Protein 1O6A (pdb70)

Sequence (164 aa):
SDKLELLLDIPLKVTTVELLGRTRTLKRVLEIHGSIIELDKLTGEPVDILVNGKLIARGEVVVIDENFGVVRIITEIVSPKERLELLNELLDIPLKKVTTVELLGRTRTLKRVLEIHGSIIELDKLTGEPVDILVNGKLIARGEEVVVIDDENFGVRIITEIVSPKERLELLNE

CATH classification: 2.30.330.10

Radius of gyration: 17.07 Å; Cα contacts (8 Å, |Δi|>4): 384; chains: 2; bounding box: 48×39×27 Å

Structure (mmCIF, N/CA/C/O backbone):
data_1O6A
#
_entry.id   1O6A
#
_cell.length_a   61.481
_cell.length_b   61.481
_cell.length_c   113.148
_cell.angle_alpha   90.00
_cell.angle_beta   90.00
_cell.angle_gamma   90.00
#
_symmetry.space_group_name_H-M   'P 41 21 2'
#
loop_
_entity.id
_entity.type
_entity.pdbx_description
1 polymer 'putative flagellar motor switch protein FliN'
2 water water
#
loop_
_atom_site.group_PDB
_atom_site.id
_atom_site.type_symbol
_atom_site.label_atom_id
_atom_site.label_alt_id
_atom_site.label_comp_id
_atom_site.label_asym_id
_atom_site.label_entity_id
_atom_site.label_seq_id
_atom_site.pdbx_PDB_ins_code
_atom_site.Cartn_x
_atom_site.Cartn_y
_atom_site.Cartn_z
_atom_site.occupancy
_atom_site.B_iso_or_equiv
_atom_site.auth_seq_id
_atom_site.auth_comp_id
_atom_site.auth_asym_id
_atom_site.auth_atom_id
_atom_site.pdbx_PDB_model_num
ATOM 1 N N . SER A 1 10 ? 24.296 47.260 47.312 1.00 44.82 68 SER A N 1
ATOM 2 C CA . SER A 1 10 ? 25.377 46.425 47.932 1.00 45.97 68 SER A CA 1
ATOM 3 C C . SER A 1 10 ? 25.590 46.795 49.413 1.00 45.91 68 SER A C 1
ATOM 4 O O . SER A 1 10 ? 25.489 45.931 50.291 1.00 45.24 68 SER A O 1
ATOM 7 N N . ASP A 1 11 ? 25.886 48.072 49.687 1.00 44.80 69 ASP A N 1
ATOM 8 C CA . ASP A 1 11 ? 25.726 48.605 51.042 1.00 43.94 69 ASP A CA 1
ATOM 9 C C . ASP A 1 11 ? 24.237 48.584 51.323 1.00 41.10 69 ASP A C 1
ATOM 10 O O . ASP A 1 11 ? 23.810 48.262 52.434 1.00 42.77 69 ASP A O 1
ATOM 15 N N . LYS A 1 12 ? 23.453 48.914 50.295 1.00 36.33 70 LYS A N 1
ATOM 16 C CA . LYS A 1 12 ? 22.006 48.763 50.346 1.00 32.74 70 LYS A CA 1
ATOM 17 C C . LYS A 1 12 ? 21.633 47.307 50.681 1.00 26.83 70 LYS A C 1
ATOM 18 O O . LYS A 1 12 ? 20.828 47.066 51.565 1.00 21.78 70 LYS A O 1
ATOM 24 N N . LEU A 1 13 ? 22.233 46.345 49.986 1.00 22.11 71 LEU A N 1
ATOM 25 C CA . LEU A 1 13 ? 21.925 44.935 50.233 1.00 21.25 71 LEU A CA 1
ATOM 26 C C . LEU A 1 13 ? 22.146 44.545 51.711 1.00 19.19 71 LEU A C 1
ATOM 27 O O . LEU A 1 13 ? 21.367 43.788 52.272 1.00 18.37 71 LEU A O 1
ATOM 32 N N . GLU A 1 14 ? 23.217 45.047 52.320 1.00 18.04 72 GLU A N 1
ATOM 33 C CA . GLU A 1 14 ? 23.580 44.693 53.697 1.00 19.36 72 GLU A CA 1
ATOM 34 C C . GLU A 1 14 ? 22.422 44.938 54.696 1.00 18.80 72 GLU A C 1
ATOM 35 O O . GLU A 1 14 ? 22.193 44.152 55.645 1.00 16.49 72 GLU A O 1
ATOM 41 N N . LEU A 1 15 ? 21.680 46.015 54.455 1.00 16.03 73 LEU A N 1
ATOM 42 C CA . LEU A 1 15 ? 20.519 46.374 55.261 1.00 15.32 73 LEU A CA 1
ATOM 43 C C . LEU A 1 15 ? 19.317 45.463 55.069 1.00 16.50 73 LEU A C 1
ATOM 44 O O . LEU A 1 15 ? 18.414 45.465 55.885 1.00 14.13 73 LEU A O 1
ATOM 49 N N . LEU A 1 16 ? 19.300 44.693 53.986 1.00 16.72 74 LEU A N 1
ATOM 50 C CA . LEU A 1 16 ? 18.148 43.870 53.632 1.00 18.35 74 LEU A CA 1
ATOM 51 C C . LEU A 1 16 ? 18.295 42.399 54.013 1.00 14.96 74 LEU A C 1
ATOM 52 O O . LEU A 1 16 ? 17.354 41.625 53.870 1.00 16.66 74 LEU A O 1
ATOM 57 N N . LEU A 1 17 ? 19.464 42.009 54.484 1.00 13.81 75 LEU A N 1
ATOM 58 C CA . LEU A 1 17 ? 19.771 40.585 54.585 1.00 15.98 75 LEU A CA 1
ATOM 59 C C . LEU A 1 17 ? 18.908 39.840 55.571 1.00 17.22 75 LEU A C 1
ATOM 60 O O . LEU A 1 17 ? 18.754 38.619 55.450 1.00 14.21 75 LEU A O 1
ATOM 65 N N . ASP A 1 18 ? 18.379 40.550 56.561 1.00 16.25 76 ASP A N 1
ATOM 66 C CA . ASP A 1 18 ? 17.585 39.918 57.621 1.00 19.01 76 ASP A CA 1
ATOM 67 C C . ASP A 1 18 ? 16.077 40.008 57.400 1.00 19.87 76 ASP A C 1
ATOM 68 O O . ASP A 1 18 ? 15.320 39.548 58.222 1.00 20.70 76 ASP A O 1
ATOM 73 N N . ILE A 1 19 ? 15.637 40.565 56.276 1.00 18.52 77 ILE A N 1
ATOM 74 C CA . ILE A 1 19 ? 14.216 40.680 56.000 1.00 17.93 77 ILE A CA 1
ATOM 75 C C . ILE A 1 19 ? 13.621 39.317 55.769 1.00 16.18 77 ILE A C 1
ATOM 76 O O . ILE A 1 19 ? 14.071 38.584 54.893 1.00 15.08 77 ILE A O 1
ATOM 81 N N . PRO A 1 20 ? 12.610 38.946 56.567 1.00 17.38 78 PRO A N 1
ATOM 82 C CA . PRO A 1 20 ? 11.857 37.701 56.308 1.00 16.71 78 PRO A CA 1
ATOM 83 C C . PRO A 1 20 ? 11.027 37.731 55.029 1.00 15.47 78 PRO A C 1
ATOM 84 O O . PRO A 1 20 ? 10.294 38.701 54.760 1.00 15.44 78 PRO A O 1
ATOM 88 N N . LEU A 1 21 ? 11.108 36.645 54.277 1.00 13.98 79 LEU A N 1
ATOM 89 C CA . LEU A 1 21 ? 10.449 36.508 53.013 1.00 15.94 79 LEU A CA 1
ATOM 90 C C . LEU A 1 21 ? 9.579 35.291 53.092 1.00 16.47 79 LEU A C 1
ATOM 91 O O . LEU A 1 21 ? 9.927 34.299 53.750 1.00 16.04 79 LEU A O 1
ATOM 96 N N . LYS A 1 22 ? 8.436 35.375 52.422 1.00 16.10 80 LYS A N 1
ATOM 97 C CA . LYS A 1 22 ? 7.484 34.274 52.385 1.00 17.10 80 LYS A CA 1
ATOM 98 C C . LYS A 1 22 ? 7.770 33.315 51.238 1.00 16.79 80 LYS A C 1
ATOM 99 O O . LYS A 1 22 ? 7.758 33.714 50.080 1.00 14.59 80 LYS A O 1
ATOM 105 N N . VAL A 1 23 ? 7.983 32.043 51.563 1.00 14.44 81 VAL A N 1
ATOM 106 C CA . VAL A 1 23 ? 8.272 31.028 50.573 1.00 14.23 81 VAL A CA 1
ATOM 107 C C . VAL A 1 23 ? 7.075 30.090 50.502 1.00 16.80 81 VAL A C 1
ATOM 108 O O . VAL A 1 23 ? 6.541 29.674 51.530 1.00 18.51 81 VAL A O 1
ATOM 112 N N . THR A 1 24 ? 6.629 29.819 49.282 1.00 15.23 82 THR A N 1
ATOM 113 C CA A THR A 1 24 ? 5.514 28.906 48.990 0.60 15.87 82 THR A CA 1
ATOM 114 C CA B THR A 1 24 ? 5.545 28.862 49.027 0.40 16.29 82 THR A CA 1
ATOM 115 C C . THR A 1 24 ? 5.993 27.874 47.984 1.00 16.43 82 THR A C 1
ATOM 116 O O . THR A 1 24 ? 6.742 28.212 47.057 1.00 16.35 82 THR A O 1
ATOM 123 N N . VAL A 1 25 ? 5.564 26.621 48.146 1.00 14.84 83 VAL A N 1
ATOM 124 C CA . VAL A 1 25 ? 5.913 25.578 47.236 1.00 15.33 83 VAL A CA 1
ATOM 125 C C . VAL A 1 25 ? 4.596 25.055 46.668 1.00 12.68 83 VAL A C 1
ATOM 126 O O . VAL A 1 25 ? 3.646 24.711 47.407 1.00 16.29 83 VAL A O 1
ATOM 130 N N . GLU A 1 26 ? 4.518 25.058 45.344 1.00 12.76 84 GLU A N 1
ATOM 131 C CA . GLU A 1 26 ? 3.282 24.720 44.619 1.00 13.06 84 GLU A CA 1
ATOM 132 C C . GLU A 1 26 ? 3.455 23.427 43.860 1.00 13.37 84 GLU A C 1
ATOM 133 O O . GLU A 1 26 ? 4.465 23.181 43.189 1.00 14.58 84 GLU A O 1
ATOM 139 N N . LEU A 1 27 ? 2.419 22.604 43.957 1.00 13.60 85 LEU A N 1
ATOM 140 C CA A LEU A 1 27 ? 2.334 21.358 43.206 0.60 16.81 85 LEU A CA 1
ATOM 141 C CA B LEU A 1 27 ? 2.365 21.368 43.214 0.40 16.48 85 LEU A CA 1
ATOM 142 C C . LEU A 1 27 ? 1.780 21.639 41.820 1.00 18.51 85 LEU A C 1
ATOM 143 O O . LEU A 1 27 ? 2.016 20.895 40.898 1.00 23.30 85 LEU A O 1
ATOM 152 N N . GLY A 1 28 ? 1.009 22.703 41.678 1.00 15.04 86 GLY A N 1
ATOM 153 C CA . GLY A 1 28 ? 0.438 23.021 40.391 1.00 14.05 86 GLY A CA 1
ATOM 154 C C . GLY A 1 28 ? -0.754 23.938 40.523 1.00 13.95 86 GLY A C 1
ATOM 155 O O . GLY A 1 28 ? -1.209 24.249 41.640 1.00 13.17 86 GLY A O 1
ATOM 156 N N . ARG A 1 29 ? -1.238 24.351 39.359 1.00 11.84 87 ARG A N 1
ATOM 157 C CA . ARG A 1 29 ? -2.381 25.253 39.243 1.00 12.10 87 ARG A CA 1
ATOM 158 C C . ARG A 1 29 ? -3.384 24.795 38.215 1.00 13.63 87 ARG A C 1
ATOM 159 O O . ARG A 1 29 ? -3.080 24.009 37.331 1.00 15.56 87 ARG A O 1
ATOM 167 N N . THR A 1 30 ? -4.606 25.301 38.342 1.00 12.45 88 THR A N 1
ATOM 168 C CA . THR A 1 30 ? -5.606 25.208 37.300 1.00 12.84 88 THR A CA 1
ATOM 169 C C . THR A 1 30 ? -6.586 26.354 37.481 1.00 11.89 88 THR A C 1
ATOM 170 O O . THR A 1 30 ? -6.335 27.260 38.264 1.00 14.16 88 THR A O 1
ATOM 174 N N . ARG A 1 31 ? -7.646 26.351 36.697 1.00 12.29 89 ARG A N 1
ATOM 175 C CA . ARG A 1 31 ? -8.719 27.298 36.837 1.00 13.39 89 ARG A CA 1
ATOM 176 C C . ARG A 1 31 ? -10.045 26.542 36.792 1.00 13.29 89 ARG A C 1
ATOM 177 O O . ARG A 1 31 ? -10.157 25.485 36.183 1.00 12.47 89 ARG A O 1
ATOM 193 N N . THR A 1 33 ? -14.630 27.338 37.346 1.00 13.11 91 THR A N 1
ATOM 194 C CA . THR A 1 33 ? -15.693 28.281 37.562 1.00 12.27 91 THR A CA 1
ATOM 195 C C . THR A 1 33 ? -16.130 28.264 38.998 1.00 13.60 91 THR A C 1
ATOM 196 O O . THR A 1 33 ? -15.895 27.317 39.751 1.00 10.59 91 THR A O 1
ATOM 200 N N . LEU A 1 34 ? -16.789 29.337 39.379 1.00 12.94 92 LEU A N 1
ATOM 201 C CA . LEU A 1 34 ? -17.402 29.397 40.692 1.00 14.20 92 LEU A CA 1
ATOM 202 C C . LEU A 1 34 ? -18.376 28.263 40.861 1.00 13.53 92 LEU A C 1
ATOM 203 O O . LEU A 1 34 ? -18.418 27.639 41.911 1.00 13.30 92 LEU A O 1
ATOM 208 N N . LYS A 1 35 ? -19.155 27.970 39.822 1.00 15.25 93 LYS A N 1
ATOM 209 C CA . LYS A 1 35 ? -20.072 26.841 39.866 1.00 16.48 93 LYS A CA 1
ATOM 210 C C . LYS A 1 35 ? -19.378 25.542 40.256 1.00 14.66 93 LYS A C 1
ATOM 211 O O . LYS A 1 35 ? -19.874 24.823 41.118 1.00 12.02 93 LYS A O 1
ATOM 217 N N . ARG A 1 36 ? -18.233 25.241 39.644 1.00 12.86 94 ARG A N 1
ATOM 218 C CA . ARG A 1 36 ? -17.526 24.017 39.955 1.00 15.17 94 ARG A CA 1
ATOM 219 C C . ARG A 1 36 ? -17.007 24.047 41.405 1.00 13.58 94 ARG A C 1
ATOM 220 O O . ARG A 1 36 ? -17.116 23.064 42.114 1.00 11.90 94 ARG A O 1
ATOM 228 N N . VAL A 1 37 ? -16.549 25.215 41.867 1.00 12.98 95 VAL A N 1
ATOM 229 C CA . VAL A 1 37 ? -16.054 25.348 43.227 1.00 14.56 95 VAL A CA 1
ATOM 230 C C . VAL A 1 37 ? -17.176 25.034 44.216 1.00 14.56 95 VAL A C 1
ATOM 231 O O . VAL A 1 37 ? -16.959 24.332 45.199 1.00 14.03 95 VAL A O 1
ATOM 235 N N . LEU A 1 38 ? -18.382 25.532 43.960 1.00 10.40 96 LEU A N 1
ATOM 236 C CA . LEU A 1 38 ? -19.501 25.261 44.843 1.00 13.18 96 LEU A CA 1
ATOM 237 C C . LEU A 1 38 ? -20.008 23.812 44.801 1.00 14.20 96 LEU A C 1
ATOM 238 O O . LEU A 1 38 ? -20.600 23.321 45.755 1.00 14.04 96 LEU A O 1
ATOM 243 N N . GLU A 1 39 ? -19.802 23.148 43.691 1.00 12.49 97 GLU A N 1
ATOM 244 C CA . GLU A 1 39 ? -20.258 21.772 43.522 1.00 14.13 97 GLU A CA 1
ATOM 245 C C . GLU A 1 39 ? -19.273 20.728 43.957 1.00 12.85 97 GLU A C 1
ATOM 246 O O . GLU A 1 39 ? -19.603 19.526 43.971 1.00 16.66 97 GLU A O 1
ATOM 260 N N . ILE A 1 41 ? -17.106 18.202 46.136 1.00 10.24 99 ILE A N 1
ATOM 261 C CA . ILE A 1 41 ? -17.427 17.389 47.306 1.00 10.16 99 ILE A CA 1
ATOM 262 C C . ILE A 1 41 ? -16.179 16.656 47.824 1.00 10.09 99 ILE A C 1
ATOM 263 O O . ILE A 1 41 ? -15.152 16.643 47.175 1.00 10.26 99 ILE A O 1
ATOM 268 N N . HIS A 1 42 ? -16.267 16.067 49.010 1.00 11.56 100 HIS A N 1
ATOM 269 C CA . HIS A 1 42 ? -15.245 15.126 49.475 1.00 14.67 100 HIS A CA 1
ATOM 270 C C . HIS A 1 42 ? -15.047 14.080 48.395 1.00 12.23 100 HIS A C 1
ATOM 271 O O . HIS A 1 42 ? -16.030 13.526 47.865 1.00 11.25 100 HIS A O 1
ATOM 278 N N . GLY A 1 43 ? -13.784 13.829 48.057 1.00 12.19 101 GLY A N 1
ATOM 279 C CA . GLY A 1 43 ? -13.424 12.963 46.943 1.00 12.94 101 GLY A CA 1
ATOM 280 C C . GLY A 1 43 ? -13.265 13.601 45.559 1.00 10.59 101 GLY A C 1
ATOM 281 O O . GLY A 1 43 ? -12.725 12.989 44.690 1.00 11.54 101 GLY A O 1
ATOM 282 N N . SER A 1 44 ? -13.666 14.847 45.361 1.00 9.58 102 SER A N 1
ATOM 283 C CA . SER A 1 44 ? -13.608 15.454 44.076 1.00 9.85 102 SER A CA 1
ATOM 284 C C . SER A 1 44 ? -12.175 15.495 43.646 1.00 13.38 102 SER A C 1
ATOM 285 O O . SER A 1 44 ? -11.272 15.652 44.465 1.00 12.05 102 SER A O 1
ATOM 288 N N . ILE A 1 45 ? -11.970 15.360 42.352 1.00 12.81 103 ILE A N 1
ATOM 289 C CA . ILE A 1 45 ? -10.615 15.313 41.829 1.00 14.62 103 ILE A CA 1
ATOM 290 C C . ILE A 1 45 ? -10.384 16.538 40.952 1.00 16.90 103 ILE A C 1
ATOM 291 O O . ILE A 1 45 ? -11.195 16.876 40.049 1.00 13.57 103 ILE A O 1
ATOM 296 N N . ILE A 1 46 ? -9.301 17.231 41.259 1.00 14.35 104 ILE A N 1
ATOM 297 C CA . ILE A 1 46 ? -8.894 18.448 40.551 1.00 14.98 104 ILE A CA 1
ATOM 298 C C . ILE A 1 46 ? -7.581 18.156 39.828 1.00 14.94 104 ILE A C 1
ATOM 299 O O . ILE A 1 46 ? -6.562 17.850 40.453 1.00 14.91 104 ILE A O 1
ATOM 304 N N . GLU A 1 47 ? -7.598 18.240 38.511 1.00 13.83 105 GLU A N 1
ATOM 305 C CA . GLU A 1 47 ? -6.369 18.001 37.731 1.00 13.52 105 GLU A CA 1
ATOM 306 C C . GLU A 1 47 ? -5.613 19.305 37.557 1.00 13.12 105 GLU A C 1
ATOM 307 O O . GLU A 1 47 ? -6.197 20.384 37.343 1.00 13.86 105 GLU A O 1
ATOM 313 N N . LEU A 1 48 ? -4.291 19.230 37.677 1.00 12.32 106 LEU A N 1
ATOM 314 C CA . LEU A 1 48 ? -3.441 20.390 37.611 1.00 11.88 106 LEU A CA 1
ATOM 315 C C . LEU A 1 48 ? -2.571 20.413 36.331 1.00 15.39 106 LEU A C 1
ATOM 316 O O . LEU A 1 48 ? -2.437 19.419 35.612 1.00 13.37 106 LEU A O 1
ATOM 321 N N . ASP A 1 49 ? -2.005 21.577 36.072 1.00 12.96 107 ASP A N 1
ATOM 322 C CA . ASP A 1 49 ? -1.230 21.842 34.891 1.00 15.53 107 ASP A CA 1
ATOM 323 C C . ASP A 1 49 ? 0.180 21.293 34.946 1.00 20.36 107 ASP A C 1
ATOM 324 O O . ASP A 1 49 ? 0.894 21.411 33.992 1.00 30.11 107 ASP A O 1
ATOM 329 N N . LYS A 1 50 ? 0.523 20.589 35.992 1.00 16.88 108 LYS A N 1
ATOM 330 C CA . LYS A 1 50 ? 1.855 20.005 36.146 1.00 13.23 108 LYS A CA 1
ATOM 331 C C . LYS A 1 50 ? 1.908 18.532 35.691 1.00 14.16 108 LYS A C 1
ATOM 332 O O . LYS A 1 50 ? 1.014 17.746 35.968 1.00 13.00 108 LYS A O 1
ATOM 338 N N . LEU A 1 51 ? 2.957 18.185 34.951 1.00 11.79 109 LEU A N 1
ATOM 339 C CA . LEU A 1 51 ? 3.137 16.859 34.427 1.00 12.09 109 LEU A CA 1
ATOM 340 C C . LEU A 1 51 ? 4.029 16.027 35.324 1.00 12.64 109 LEU A C 1
ATOM 341 O O . LEU A 1 51 ? 4.955 16.527 35.944 1.00 15.42 109 LEU A O 1
ATOM 346 N N . THR A 1 52 ? 3.805 14.715 35.298 1.00 15.21 110 THR A N 1
ATOM 347 C CA . THR A 1 52 ? 4.713 13.815 35.989 1.00 17.00 110 THR A CA 1
ATOM 348 C C . THR A 1 52 ? 6.059 13.918 35.261 1.00 18.14 110 THR A C 1
ATOM 349 O O . THR A 1 52 ? 6.169 14.007 34.010 1.00 19.38 110 THR A O 1
ATOM 353 N N . GLY A 1 53 ? 7.096 13.935 36.050 1.00 17.66 111 GLY A N 1
ATOM 354 C CA . GLY A 1 53 ? 8.403 14.210 35.515 1.00 15.62 111 GLY A CA 1
ATOM 355 C C . GLY A 1 53 ? 8.837 15.646 35.733 1.00 14.83 111 GLY A C 1
ATOM 356 O O . GLY A 1 53 ? 10.009 15.939 35.542 1.00 14.96 111 GLY A O 1
ATOM 357 N N . GLU A 1 54 ? 7.921 16.531 36.143 1.00 12.63 112 GLU A N 1
ATOM 358 C CA . GLU A 1 54 ? 8.295 17.922 36.424 1.00 15.42 112 GLU A CA 1
ATOM 359 C C . GLU A 1 54 ? 8.501 18.178 37.893 1.00 15.56 112 GLU A C 1
ATOM 360 O O . GLU A 1 54 ? 7.891 17.510 38.735 1.00 16.07 112 GLU A O 1
ATOM 366 N N . PRO A 1 55 ? 9.358 19.147 38.218 1.00 12.16 113 PRO A N 1
ATOM 367 C CA . PRO A 1 55 ? 9.603 19.519 39.609 1.00 14.26 113 PRO A CA 1
ATOM 368 C C . PRO A 1 55 ? 8.497 20.437 40.160 1.00 14.33 113 PRO A C 1
ATOM 369 O O . PRO A 1 55 ? 7.690 20.950 39.375 1.00 18.72 113 PRO A O 1
ATOM 373 N N . VAL A 1 56 ? 8.440 20.597 41.472 1.00 13.05 114 VAL A N 1
ATOM 374 C CA . VAL A 1 56 ? 7.487 21.513 42.102 1.00 13.51 114 VAL A CA 1
ATOM 375 C C . VAL A 1 56 ? 8.055 22.914 42.032 1.00 12.16 114 VAL A C 1
ATOM 376 O O . VAL A 1 56 ? 9.276 23.097 41.864 1.00 13.95 114 VAL A O 1
ATOM 380 N N . ASP A 1 57 ? 7.183 23.888 42.103 1.00 14.75 115 ASP A N 1
ATOM 381 C CA . ASP A 1 57 ? 7.606 25.276 42.007 1.00 14.07 115 ASP A CA 1
ATOM 382 C C . ASP A 1 57 ? 7.848 25.927 43.368 1.00 14.85 115 ASP A C 1
ATOM 383 O O . ASP A 1 57 ? 7.093 25.702 44.311 1.00 16.33 115 ASP A O 1
ATOM 388 N N . ILE A 1 58 ? 8.856 26.800 43.426 1.00 14.62 116 ILE A N 1
ATOM 389 C CA . ILE A 1 58 ? 9.219 27.455 44.673 1.00 12.15 116 ILE A CA 1
ATOM 390 C C . ILE A 1 58 ? 9.163 28.941 44.450 1.00 12.31 116 ILE A C 1
ATOM 391 O O . ILE A 1 58 ? 9.890 29.452 43.613 1.00 13.15 116 ILE A O 1
ATOM 396 N N . LEU A 1 59 ? 8.229 29.599 45.134 1.00 12.11 117 LEU A N 1
ATOM 397 C CA . LEU A 1 59 ? 7.976 31.029 44.958 1.00 14.66 117 LEU A CA 1
ATOM 398 C C . LEU A 1 59 ? 8.403 31.775 46.218 1.00 15.39 117 LEU A C 1
ATOM 399 O O . LEU A 1 59 ? 8.195 31.295 47.339 1.00 17.69 117 LEU A O 1
ATOM 404 N N . VAL A 1 60 ? 8.944 32.967 46.020 1.00 15.69 118 VAL A N 1
ATOM 405 C CA . VAL A 1 60 ? 9.347 33.808 47.121 1.00 14.31 118 VAL A CA 1
ATOM 406 C C . VAL A 1 60 ? 8.615 35.110 46.912 1.00 16.19 118 VAL A C 1
ATOM 407 O O . VAL A 1 60 ? 8.710 35.702 45.840 1.00 16.43 118 VAL A O 1
ATOM 411 N N . ASN A 1 61 ? 7.821 35.522 47.913 1.00 15.88 119 ASN A N 1
ATOM 412 C CA . ASN A 1 61 ? 6.884 36.624 47.759 1.00 19.96 119 ASN A CA 1
ATOM 413 C C . ASN A 1 61 ? 6.187 36.596 46.400 1.00 19.11 119 ASN A C 1
ATOM 414 O O . ASN A 1 61 ? 6.095 37.610 45.720 1.00 19.11 119 ASN A O 1
ATOM 419 N N . GLY A 1 62 ? 5.724 35.421 45.988 1.00 20.19 120 GLY A N 1
ATOM 420 C CA . GLY A 1 62 ? 4.952 35.295 44.756 1.00 19.53 120 GLY A CA 1
ATOM 421 C C . GLY A 1 62 ? 5.736 35.204 43.461 1.00 19.60 120 GLY A C 1
ATOM 422 O O . GLY A 1 62 ? 5.142 35.116 42.408 1.00 20.73 120 GLY A O 1
ATOM 423 N N . LYS A 1 63 ? 7.063 35.233 43.530 1.00 18.61 121 LYS A N 1
ATOM 424 C CA . LYS A 1 63 ? 7.918 35.195 42.333 1.00 17.93 121 LYS A CA 1
ATOM 425 C C . LYS A 1 63 ? 8.576 33.823 42.229 1.00 15.93 121 LYS A C 1
ATOM 426 O O . LYS A 1 63 ? 9.113 33.331 43.192 1.00 13.13 121 LYS A O 1
ATOM 432 N N . LEU A 1 64 ? 8.521 33.208 41.061 1.00 15.78 122 LEU A N 1
ATOM 433 C CA . LEU A 1 64 ? 9.131 31.908 40.847 1.00 17.42 122 LEU A CA 1
ATOM 434 C C . LEU A 1 64 ? 10.629 32.080 40.776 1.00 17.18 122 LEU A C 1
ATOM 435 O O . LEU A 1 64 ? 11.135 32.757 39.885 1.00 16.63 122 LEU A O 1
ATOM 440 N N . ILE A 1 65 ? 11.359 31.544 41.744 1.00 14.27 123 ILE A N 1
ATOM 441 C CA . ILE A 1 65 ? 12.827 31.643 41.657 1.00 15.64 123 ILE A CA 1
ATOM 442 C C . ILE A 1 65 ? 13.518 30.294 41.531 1.00 16.50 123 ILE A C 1
ATOM 443 O O . ILE A 1 65 ? 14.706 30.232 41.209 1.00 17.69 123 ILE A O 1
ATOM 448 N N . ALA A 1 66 ? 12.791 29.223 41.787 1.00 13.63 124 ALA A N 1
ATOM 449 C CA . ALA A 1 66 ? 13.386 27.896 41.837 1.00 13.98 124 ALA A CA 1
ATOM 450 C C . ALA A 1 66 ? 12.349 26.805 41.642 1.00 15.13 124 ALA A C 1
ATOM 451 O O . ALA A 1 66 ? 11.139 27.053 41.692 1.00 13.53 124 ALA A O 1
ATOM 453 N N . ARG A 1 67 ? 12.834 25.613 41.349 1.00 12.77 125 ARG A N 1
ATOM 454 C CA . ARG A 1 67 ? 11.991 24.407 41.319 1.00 14.81 125 ARG A CA 1
ATOM 455 C C . ARG A 1 67 ? 12.735 23.296 42.031 1.00 14.69 125 ARG A C 1
ATOM 456 O O . ARG A 1 67 ? 13.966 23.407 42.256 1.00 13.71 125 ARG A O 1
ATOM 464 N N . GLY A 1 68 ? 12.025 22.269 42.468 1.00 12.88 126 GLY A N 1
ATOM 465 C CA . GLY A 1 68 ? 12.662 21.208 43.189 1.00 14.53 126 GLY A CA 1
ATOM 466 C C . GLY A 1 68 ? 11.868 19.946 43.331 1.00 13.93 126 GLY A C 1
ATOM 467 O O . GLY A 1 68 ? 10.814 19.755 42.721 1.00 15.03 126 GLY A O 1
ATOM 468 N N . GLU A 1 69 ? 12.409 19.059 44.135 1.00 15.08 127 GLU A N 1
ATOM 469 C CA . GLU A 1 69 ? 11.799 17.761 44.393 1.00 15.93 127 GLU A CA 1
ATOM 470 C C . GLU A 1 69 ? 11.469 17.624 45.879 1.00 15.94 127 GLU A C 1
ATOM 471 O O . GLU A 1 69 ? 12.148 18.148 46.752 1.00 13.59 127 GLU A O 1
ATOM 477 N N . VAL A 1 70 ? 10.356 16.963 46.158 1.00 15.62 128 VAL A N 1
ATOM 478 C CA . VAL A 1 70 ? 9.832 16.819 47.515 1.00 15.18 128 VAL A CA 1
ATOM 479 C C . VAL A 1 70 ? 10.657 15.815 48.299 1.00 19.17 128 VAL A C 1
ATOM 480 O O . VAL A 1 70 ? 11.003 14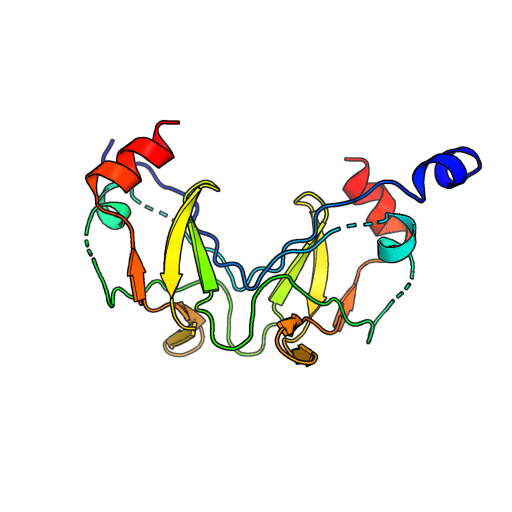.751 47.786 1.00 16.26 128 VAL A O 1
ATOM 484 N N . VAL A 1 71 ? 11.018 16.192 49.528 1.00 16.70 129 VAL A N 1
ATOM 485 C CA . VAL A 1 71 ? 11.712 15.335 50.480 1.00 18.75 129 VAL A CA 1
ATOM 486 C C . VAL A 1 71 ? 11.052 15.412 51.858 1.00 18.25 129 VAL A C 1
ATOM 487 O O . VAL A 1 71 ? 10.299 16.321 52.149 1.00 21.25 129 VAL A O 1
ATOM 491 N N . VAL A 1 72 ? 11.279 14.380 52.664 1.00 18.47 130 VAL A N 1
ATOM 492 C CA . VAL A 1 72 ? 10.887 14.350 54.069 1.00 17.19 130 VAL A CA 1
ATOM 493 C C . VAL A 1 72 ? 12.079 14.853 54.897 1.00 19.35 130 VAL A C 1
ATOM 494 O O . VAL A 1 72 ? 13.204 14.386 54.744 1.00 17.64 130 VAL A O 1
ATOM 498 N N . ILE A 1 73 ? 11.836 15.841 55.747 1.00 17.36 131 ILE A N 1
ATOM 499 C CA . ILE A 1 73 ? 12.815 16.254 56.740 1.00 21.21 131 ILE A CA 1
ATOM 500 C C . ILE A 1 73 ? 12.188 16.179 58.115 1.00 18.71 131 ILE A C 1
ATOM 501 O O . ILE A 1 73 ? 11.351 17.017 58.459 1.00 16.63 131 ILE A O 1
ATOM 506 N N . ASP A 1 74 ? 12.643 15.204 58.887 1.00 16.13 132 ASP A N 1
ATOM 507 C CA . ASP A 1 74 ? 12.104 14.820 60.176 1.00 17.46 132 ASP A CA 1
ATOM 508 C C . ASP A 1 74 ? 10.596 14.522 59.963 1.00 19.38 132 ASP A C 1
ATOM 509 O O . ASP A 1 74 ? 10.246 13.566 59.297 1.00 21.47 132 ASP A O 1
ATOM 514 N N . GLU A 1 75 ? 9.733 15.345 60.505 1.00 16.63 133 GLU A N 1
ATOM 515 C CA . GLU A 1 75 ? 8.292 15.123 60.425 1.00 16.44 133 GLU A CA 1
ATOM 516 C C . GLU A 1 75 ? 7.615 15.955 59.328 1.00 13.36 133 GLU A C 1
ATOM 517 O O . GLU A 1 75 ? 6.381 15.903 59.193 1.00 16.08 133 GLU A O 1
ATOM 523 N N . ASN A 1 76 ? 8.387 16.792 58.666 1.00 13.48 134 ASN A N 1
ATOM 524 C CA . ASN A 1 76 ? 7.842 17.791 57.760 1.00 15.25 134 ASN A CA 1
ATOM 525 C C . ASN A 1 76 ? 8.183 17.527 56.294 1.00 15.80 134 ASN A C 1
ATOM 526 O O . ASN A 1 76 ? 9.234 16.954 55.960 1.00 17.82 134 ASN A O 1
ATOM 531 N N . PHE A 1 77 ? 7.281 17.928 55.412 1.00 15.39 135 PHE A N 1
ATOM 532 C CA . PHE A 1 77 ? 7.682 18.063 54.035 1.00 16.66 135 PHE A CA 1
ATOM 533 C C . PHE A 1 77 ? 8.788 19.105 53.854 1.00 17.76 135 PHE A C 1
ATOM 534 O O . PHE A 1 77 ? 8.823 20.144 54.498 1.00 16.70 135 PHE A O 1
ATOM 542 N N . GLY A 1 78 ? 9.644 18.843 52.888 1.00 18.48 136 GLY A N 1
ATOM 543 C CA . GLY A 1 78 ? 10.559 19.854 52.401 1.00 19.82 136 GLY A CA 1
ATOM 544 C C . GLY A 1 78 ? 10.747 19.741 50.895 1.00 19.34 136 GLY A C 1
ATOM 545 O O . GLY A 1 78 ? 10.144 18.864 50.253 1.00 18.24 136 GLY A O 1
ATOM 546 N N . VAL A 1 79 ? 11.612 20.613 50.350 1.00 17.50 137 VAL A N 1
ATOM 547 C CA A VAL A 1 79 ? 11.957 20.579 48.935 0.60 15.96 137 VAL A CA 1
ATOM 548 C CA B VAL A 1 79 ? 11.976 20.578 48.938 0.40 16.47 137 VAL A CA 1
ATOM 549 C C . VAL A 1 79 ? 13.486 20.707 48.803 1.00 15.31 137 VAL A C 1
ATOM 550 O O . VAL A 1 79 ? 14.124 21.492 49.523 1.00 16.50 137 VAL A O 1
ATOM 557 N N . ARG A 1 80 ? 14.078 19.899 47.927 1.00 13.81 138 ARG A N 1
ATOM 558 C CA . ARG A 1 80 ? 15.473 20.019 47.566 1.00 14.55 138 ARG A CA 1
ATOM 559 C C . ARG A 1 80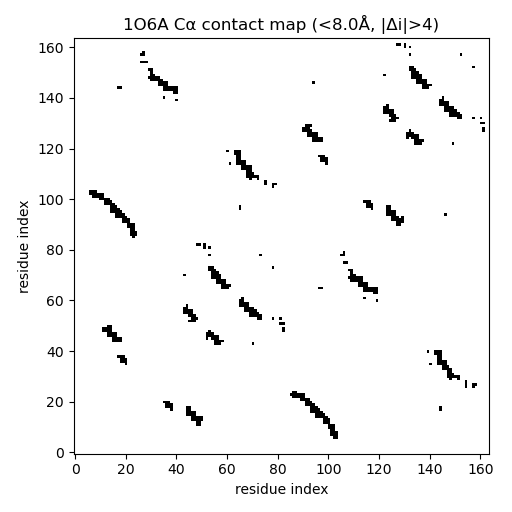 ? 15.490 20.758 46.244 1.00 15.58 138 ARG A C 1
ATOM 560 O O . ARG A 1 80 ? 14.810 20.348 45.284 1.00 17.46 138 ARG A O 1
ATOM 568 N N . ILE A 1 81 ? 16.239 21.849 46.191 1.00 15.64 139 ILE A N 1
ATOM 569 C CA A ILE A 1 81 ? 16.312 22.673 44.985 0.50 14.87 139 ILE A CA 1
ATOM 570 C CA B ILE A 1 81 ? 16.324 22.670 44.974 0.50 14.56 139 ILE A CA 1
ATOM 571 C C . ILE A 1 81 ? 17.022 21.895 43.860 1.00 14.51 139 ILE A C 1
ATOM 572 O O . ILE A 1 81 ? 18.153 21.414 44.033 1.00 15.27 139 ILE A O 1
ATOM 581 N N . THR A 1 82 ? 16.361 21.808 42.714 1.00 14.37 140 THR A N 1
ATOM 582 C CA . THR A 1 82 ? 16.916 21.196 41.509 1.00 14.66 140 THR A CA 1
ATOM 583 C C . THR A 1 82 ? 17.183 22.212 40.393 1.00 17.75 140 THR A C 1
ATOM 584 O O . THR A 1 82 ? 17.920 21.925 39.479 1.00 16.03 140 THR A O 1
ATOM 588 N N . GLU A 1 83 ? 16.522 23.365 40.429 1.00 13.16 141 GLU A N 1
ATOM 589 C CA . GLU A 1 83 ? 16.698 24.405 39.433 1.00 14.87 141 GLU A CA 1
ATOM 590 C C . GLU A 1 83 ? 16.595 25.731 40.179 1.00 14.50 141 GLU A C 1
ATOM 591 O O . GLU A 1 83 ? 15.714 25.924 40.998 1.00 13.84 141 GLU A O 1
ATOM 597 N N . ILE A 1 84 ? 17.487 26.647 39.915 1.00 14.67 142 ILE A N 1
ATOM 598 C CA . ILE A 1 84 ? 17.337 27.979 40.549 1.00 14.38 142 ILE A CA 1
ATOM 599 C C . ILE A 1 84 ? 17.947 29.073 39.695 1.00 18.19 142 ILE A C 1
ATOM 600 O O . ILE A 1 84 ? 18.899 28.831 39.007 1.00 16.18 142 ILE A O 1
ATOM 605 N N . VAL A 1 85 ? 17.374 30.284 39.732 1.00 15.82 143 VAL A N 1
ATOM 606 C CA . VAL A 1 85 ? 17.971 31.413 39.025 1.00 18.04 143 VAL A CA 1
ATOM 607 C C . VAL A 1 85 ? 19.185 31.908 39.791 1.00 18.71 143 VAL A C 1
ATOM 608 O O . VAL A 1 85 ? 19.375 31.586 40.979 1.00 16.72 143 VAL A O 1
ATOM 612 N N . SER A 1 86 ? 20.020 32.698 39.127 1.00 18.58 144 SER A N 1
ATOM 613 C CA . SER A 1 86 ? 21.217 33.255 39.777 1.00 19.67 144 SER A CA 1
ATOM 614 C C . SER A 1 86 ? 20.830 34.171 40.951 1.00 19.18 144 SER A C 1
ATOM 615 O O . SER A 1 86 ? 19.719 34.724 40.975 1.00 19.62 144 SER A O 1
ATOM 618 N N . PRO A 1 87 ? 21.726 34.329 41.933 1.00 19.62 145 PRO A N 1
ATOM 619 C CA . PRO A 1 87 ? 21.450 35.238 43.050 1.00 19.47 145 PRO A CA 1
ATOM 620 C C . PRO A 1 87 ? 21.119 36.656 42.588 1.00 17.83 145 PRO A C 1
ATOM 621 O O . PRO A 1 87 ? 20.247 37.263 43.165 1.00 19.24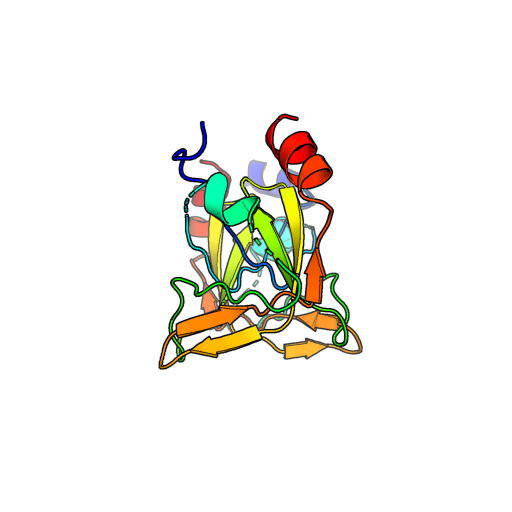 145 PRO A O 1
ATOM 625 N N . LYS A 1 88 ? 21.771 37.147 41.550 1.00 18.74 146 LYS A N 1
ATOM 626 C CA . LYS A 1 88 ? 21.427 38.436 40.968 1.00 21.88 146 LYS A CA 1
ATOM 627 C C . LYS A 1 88 ? 20.000 38.448 40.412 1.00 21.66 146 LYS A C 1
ATOM 628 O O . LYS A 1 88 ? 19.263 39.408 40.621 1.00 19.58 146 LYS A O 1
ATOM 634 N N . GLU A 1 89 ? 19.593 37.379 39.722 1.00 22.93 147 GLU A N 1
ATOM 635 C CA . GLU A 1 89 ? 18.221 37.315 39.192 1.00 21.50 147 GLU A CA 1
ATOM 636 C C . GLU A 1 89 ? 17.179 37.222 40.298 1.00 19.92 147 GLU A C 1
ATOM 637 O O . GLU A 1 89 ? 16.061 37.719 40.144 1.00 19.41 147 GLU A O 1
ATOM 643 N N . ARG A 1 90 ? 17.537 36.620 41.430 1.00 17.49 148 ARG A N 1
ATOM 644 C CA . ARG A 1 90 ? 16.595 36.508 42.546 1.00 18.59 148 ARG A CA 1
ATOM 645 C C . ARG A 1 90 ? 16.309 37.925 43.095 1.00 19.20 148 ARG A C 1
ATOM 646 O O . ARG A 1 90 ? 15.169 38.280 43.393 1.00 18.89 148 ARG A O 1
ATOM 654 N N . LEU A 1 91 ? 17.356 38.725 43.222 1.00 18.98 149 LEU A N 1
ATOM 655 C CA . LEU A 1 91 ? 17.199 40.118 43.639 1.00 19.77 149 LEU A CA 1
ATOM 656 C C . LEU A 1 91 ? 16.332 40.915 42.697 1.00 21.53 149 LEU A C 1
ATOM 657 O O . LEU A 1 91 ? 15.500 41.716 43.142 1.00 25.87 149 LEU A O 1
ATOM 662 N N . GLU A 1 92 ? 16.565 40.739 41.399 1.00 23.22 150 GLU A N 1
ATOM 663 C CA . GLU A 1 92 ? 15.853 41.493 40.372 1.00 26.08 150 GLU A CA 1
ATOM 664 C C . GLU A 1 92 ? 14.370 41.191 40.474 1.00 25.58 150 GLU A C 1
ATOM 665 O O . GLU A 1 92 ? 13.545 42.094 40.451 1.00 25.62 150 GLU A O 1
ATOM 671 N N . LEU A 1 93 ? 14.041 39.911 40.577 1.00 23.73 151 LEU A N 1
ATOM 672 C CA . LEU A 1 93 ? 12.652 39.471 40.589 1.00 22.72 151 LEU A CA 1
ATOM 673 C C . LEU A 1 93 ? 11.937 39.966 41.829 1.00 22.57 151 LEU A C 1
ATOM 674 O O . LEU A 1 93 ? 10.767 40.337 41.774 1.00 23.21 151 LEU A O 1
ATOM 679 N N . LEU A 1 94 ? 12.636 39.928 42.961 1.00 22.89 152 LEU A N 1
ATOM 6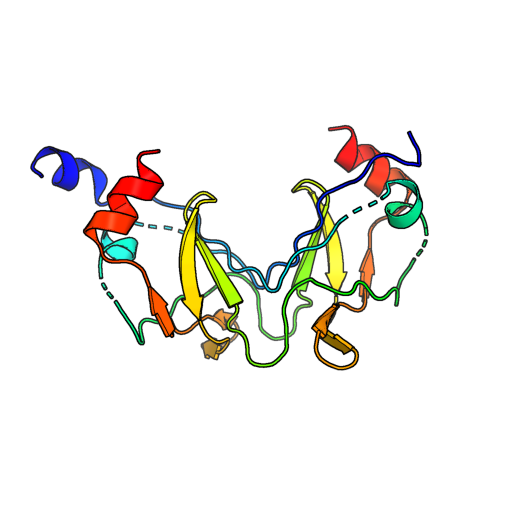80 C CA . LEU A 1 94 ? 12.061 40.362 44.227 1.00 25.05 152 LEU A CA 1
ATOM 681 C C . LEU A 1 94 ? 11.901 41.871 44.252 1.00 28.39 152 LEU A C 1
ATOM 682 O O . LEU A 1 94 ? 11.098 42.386 45.018 1.00 29.09 152 LEU A O 1
ATOM 687 N N . ASN A 1 95 ? 12.671 42.569 43.420 1.00 32.80 153 ASN A N 1
ATOM 688 C CA . ASN A 1 95 ? 12.612 44.042 43.327 1.00 35.05 153 ASN A CA 1
ATOM 689 C C . ASN A 1 95 ? 11.613 44.562 42.290 1.00 37.80 153 ASN A C 1
ATOM 690 O O . ASN A 1 95 ? 11.402 45.778 42.190 1.00 38.75 153 ASN A O 1
ATOM 695 N N . GLU A 1 96 ? 11.020 43.660 41.509 1.00 40.93 154 GLU A N 1
ATOM 696 C CA . GLU A 1 96 ? 9.856 44.011 40.695 1.00 44.21 154 GLU A CA 1
ATOM 697 C C . GLU A 1 96 ? 8.723 44.524 41.600 1.00 45.81 154 GLU A C 1
ATOM 698 O O . GLU A 1 96 ? 8.447 43.979 42.682 1.00 46.27 154 GLU A O 1
ATOM 705 N N . LEU B 1 16 ? -22.653 35.096 37.679 1.00 26.12 74 LEU B N 1
ATOM 706 C CA . LEU B 1 16 ? -21.525 34.848 38.626 1.00 26.93 74 LEU B CA 1
ATOM 707 C C . LEU B 1 16 ? -20.992 33.412 38.555 1.00 23.28 74 LEU B C 1
ATOM 708 O O . LEU B 1 16 ? -19.799 33.172 38.787 1.00 22.48 74 LEU B O 1
ATOM 713 N N . LEU B 1 17 ? -21.862 32.465 38.209 1.00 20.13 75 LEU B N 1
ATOM 714 C CA . LEU B 1 17 ? -21.492 31.060 38.272 1.00 21.20 75 LEU B CA 1
ATOM 715 C C . LEU B 1 17 ? -20.391 30.650 37.262 1.00 19.47 75 LEU B C 1
ATOM 716 O O . LEU B 1 17 ? -19.740 29.613 37.434 1.00 15.22 75 LEU B O 1
ATOM 721 N N . ASP B 1 18 ? -20.206 31.466 36.225 1.00 18.08 76 ASP B N 1
ATOM 722 C CA . ASP B 1 18 ? -19.293 31.167 35.136 1.00 20.22 76 ASP B CA 1
ATOM 723 C C . ASP B 1 18 ? -17.930 31.871 35.297 1.00 20.32 76 ASP B C 1
ATOM 724 O O . ASP B 1 18 ? -17.039 31.699 34.460 1.00 22.08 76 ASP B O 1
ATOM 729 N N . ILE B 1 19 ? -17.773 32.682 36.339 1.00 19.23 77 ILE B N 1
ATOM 730 C CA . ILE B 1 19 ? -16.498 33.386 36.607 1.00 22.41 77 ILE B CA 1
ATOM 731 C C . ILE B 1 19 ? -15.331 32.420 36.856 1.00 18.13 77 ILE B C 1
ATOM 732 O O . ILE B 1 19 ? -15.425 31.577 37.722 1.00 16.68 77 ILE B O 1
ATOM 737 N N . PRO B 1 20 ? -14.243 32.523 36.107 1.00 18.80 78 PRO B N 1
ATOM 738 C CA . PRO B 1 20 ? -13.081 31.674 36.347 1.00 17.55 78 PRO B CA 1
ATOM 739 C C . PRO B 1 20 ? -12.304 32.115 37.567 1.00 16.86 78 PRO B C 1
ATOM 740 O O . PRO B 1 20 ? -12.062 33.320 37.781 1.00 15.88 78 PRO B O 1
ATOM 744 N N . LEU B 1 21 ? -11.960 31.132 38.370 1.00 13.10 79 LEU B N 1
ATOM 745 C CA . LEU B 1 21 ? -11.176 31.312 39.576 1.00 13.82 79 LEU B CA 1
ATOM 746 C C . LEU B 1 21 ? -9.852 30.548 39.452 1.00 15.04 79 LEU B C 1
ATOM 747 O O . LEU B 1 21 ? -9.800 29.453 38.866 1.00 14.21 79 LEU B O 1
ATOM 752 N N . LYS B 1 22 ? -8.804 31.123 40.027 1.00 14.07 80 LYS B N 1
ATOM 753 C CA A LYS B 1 22 ? -7.470 30.521 40.034 0.50 17.50 80 LYS B CA 1
ATOM 754 C CA B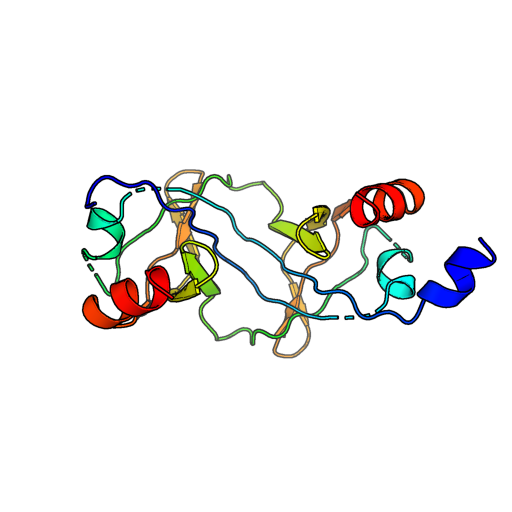 LYS B 1 22 ? -7.480 30.526 40.035 0.50 15.89 80 LYS B CA 1
ATOM 755 C C . LYS B 1 22 ? -7.297 29.551 41.207 1.00 18.07 80 LYS B C 1
ATOM 756 O O . LYS B 1 22 ? -7.464 29.921 42.357 1.00 17.40 80 LYS B O 1
ATOM 767 N N . VAL B 1 23 ? -6.951 28.306 40.903 1.00 12.73 81 VAL B N 1
AT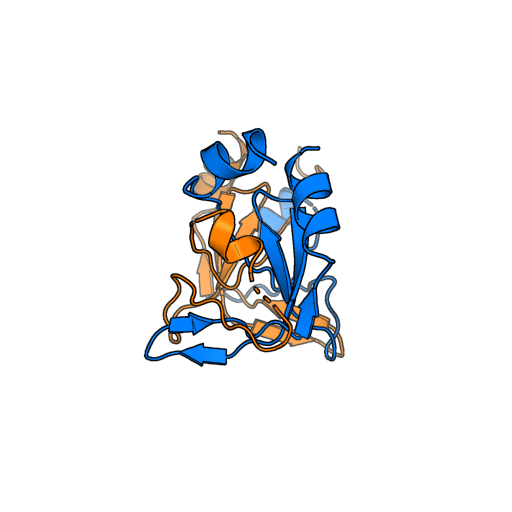OM 768 C CA . VAL B 1 23 ? -6.753 27.272 41.900 1.00 11.86 81 VAL B CA 1
ATOM 769 C C . VAL B 1 23 ? -5.250 26.965 41.985 1.00 16.35 81 VAL B C 1
ATOM 770 O O . VAL B 1 23 ? -4.594 26.821 40.961 1.00 14.66 81 VAL B O 1
ATOM 774 N N . THR B 1 24 ? -4.736 26.924 43.213 1.00 14.96 82 THR B N 1
ATOM 775 C CA A THR B 1 24 ? -3.335 26.552 43.476 0.60 14.51 82 THR B CA 1
ATOM 776 C CA B THR B 1 24 ? -3.337 26.568 43.477 0.40 15.28 82 THR B CA 1
ATOM 777 C C . THR B 1 24 ? -3.308 25.456 44.511 1.00 16.03 82 THR B C 1
ATOM 778 O O . THR B 1 24 ? -4.106 25.463 45.461 1.00 18.55 82 THR B O 1
ATOM 785 N N . VAL B 1 25 ? -2.447 24.458 44.321 1.00 14.80 83 VAL B N 1
ATOM 786 C CA . VAL B 1 25 ? -2.242 23.427 45.307 1.00 14.70 83 VAL B CA 1
ATOM 787 C C . VAL B 1 25 ? -0.843 23.629 45.870 1.00 15.29 83 VAL B C 1
ATOM 788 O O . VAL B 1 25 ? 0.154 23.644 45.118 1.00 14.44 83 VAL B O 1
ATOM 792 N N . GLU B 1 26 ? -0.775 23.829 47.184 1.00 15.16 84 GLU B N 1
ATOM 793 C CA . GLU B 1 26 ? 0.461 24.088 47.858 1.00 13.34 84 GLU B CA 1
ATOM 794 C C . GLU B 1 26 ? 0.883 22.884 48.703 1.00 15.43 84 GLU B C 1
ATOM 795 O O . GLU B 1 26 ? 0.114 22.277 49.413 1.00 15.45 84 GLU B O 1
ATOM 801 N N . LEU B 1 27 ? 2.154 22.568 48.606 1.00 13.52 85 LEU B N 1
ATOM 802 C CA A LEU B 1 27 ? 2.809 21.561 49.433 0.60 13.60 85 LEU B CA 1
ATOM 803 C CA B LEU B 1 27 ? 2.719 21.540 49.454 0.40 14.35 85 LEU B CA 1
ATOM 804 C C . LEU B 1 27 ? 3.094 22.114 50.819 1.00 15.30 85 LEU B C 1
ATOM 805 O O . LEU B 1 27 ? 3.216 21.379 51.782 1.00 18.44 85 LEU B O 1
ATOM 814 N N . GLY B 1 28 ? 3.285 23.428 50.909 1.00 14.27 86 GLY B N 1
ATOM 815 C CA . GLY B 1 28 ? 3.590 24.036 52.182 1.00 13.97 86 GLY B CA 1
ATOM 816 C C . GLY B 1 28 ? 4.237 25.402 52.018 1.00 11.04 86 GLY B C 1
ATOM 817 O O . GLY B 1 28 ? 4.531 25.831 50.896 1.00 13.00 86 GLY B O 1
ATOM 818 N N . ARG B 1 29 ? 4.502 26.029 53.158 1.00 12.21 87 ARG B N 1
ATOM 819 C CA . ARG B 1 29 ? 5.113 27.354 53.259 1.00 14.60 87 ARG B CA 1
ATOM 820 C C . ARG B 1 29 ? 6.183 27.416 54.338 1.00 14.85 87 ARG B C 1
ATOM 821 O O . ARG B 1 29 ? 6.250 26.571 55.245 1.00 15.27 87 ARG B O 1
ATOM 829 N N . THR B 1 30 ? 7.011 28.450 54.240 1.00 13.84 88 THR B N 1
ATOM 830 C CA . THR B 1 30 ? 7.918 28.784 55.311 1.00 14.00 88 THR B CA 1
ATOM 831 C C . THR B 1 30 ? 8.318 30.245 55.141 1.00 11.99 88 THR B C 1
ATOM 832 O O . THR B 1 30 ? 7.805 30.938 54.252 1.00 13.00 88 THR B O 1
ATOM 836 N N . ARG B 1 31 ? 9.179 30.719 56.017 1.00 13.49 89 ARG B N 1
ATOM 837 C CA . ARG B 1 31 ? 9.756 32.040 55.899 1.00 12.75 89 ARG B CA 1
ATOM 838 C C . ARG B 1 31 ? 11.231 31.875 56.064 1.00 13.93 89 ARG B C 1
ATOM 839 O O . ARG B 1 31 ? 11.714 31.055 56.859 1.00 13.32 89 ARG B O 1
ATOM 855 N N . THR B 1 33 ? 15.114 34.420 55.555 1.00 11.83 91 THR B N 1
ATOM 856 C CA . THR B 1 33 ? 15.660 35.768 55.301 1.00 10.87 91 THR B CA 1
ATOM 857 C C . THR B 1 33 ? 16.082 35.892 53.842 1.00 12.08 91 THR B C 1
ATOM 858 O O . THR B 1 33 ? 16.347 34.898 53.136 1.00 11.35 91 THR B O 1
ATOM 862 N N . LEU B 1 34 ? 16.175 37.120 53.382 1.00 11.77 92 LEU B N 1
ATOM 863 C CA . LEU B 1 34 ? 16.765 37.374 52.077 1.00 12.61 92 LEU B CA 1
ATOM 864 C C . LEU B 1 34 ? 18.177 36.782 51.945 1.00 11.15 92 LEU B C 1
ATOM 865 O O . LEU B 1 34 ? 18.573 36.291 50.889 1.00 13.20 92 LEU B O 1
ATOM 870 N N . LYS B 1 35 ? 18.974 36.852 52.999 1.00 10.72 93 LYS B N 1
ATOM 871 C CA . LYS B 1 35 ? 20.317 36.288 52.948 1.00 13.26 93 LYS B CA 1
ATOM 872 C C . LYS B 1 35 ? 20.238 34.823 52.529 1.00 12.45 93 LYS B C 1
ATOM 873 O O . LYS B 1 35 ? 20.902 34.394 51.585 1.00 12.11 93 LYS B O 1
ATOM 879 N N . ARG B 1 36 ? 19.361 34.092 53.203 1.00 12.87 94 ARG B N 1
ATOM 880 C CA . ARG B 1 36 ? 19.212 32.669 52.945 1.00 12.76 94 ARG B CA 1
ATOM 881 C C . ARG B 1 36 ? 18.753 32.397 51.529 1.00 13.55 94 ARG B C 1
ATOM 882 O O . ARG B 1 36 ? 19.247 31.468 50.867 1.00 12.96 94 ARG B O 1
ATOM 890 N N . VAL B 1 37 ? 17.799 33.186 51.061 1.00 13.81 95 VAL B N 1
ATOM 891 C CA . VAL B 1 37 ? 17.277 33.045 49.710 1.00 13.75 95 VAL B CA 1
ATOM 892 C C . VAL B 1 37 ? 18.399 33.207 48.698 1.00 15.08 95 VAL B C 1
ATOM 893 O O . VAL B 1 37 ? 18.476 32.432 47.724 1.00 15.03 95 VAL B O 1
ATOM 897 N N . LEU B 1 38 ? 19.274 34.184 48.933 1.00 12.29 96 LEU B N 1
ATOM 898 C CA . LEU B 1 38 ? 20.389 34.466 48.044 1.00 13.31 96 LEU B CA 1
ATOM 899 C C . LEU B 1 38 ? 21.548 33.450 48.119 1.00 13.85 96 LEU B C 1
ATOM 900 O O . LEU B 1 38 ? 22.339 33.354 47.187 1.00 13.34 96 LEU B O 1
ATOM 905 N N . GLU B 1 39 ? 21.640 32.705 49.210 1.00 15.81 97 GLU B N 1
ATOM 906 C CA . GLU B 1 39 ? 22.667 31.666 49.390 1.00 13.87 97 GLU B CA 1
ATOM 907 C C . GLU B 1 39 ? 22.249 30.303 48.911 1.00 15.62 97 GLU B C 1
ATOM 908 O O . GLU B 1 39 ? 23.100 29.398 48.802 1.00 14.54 97 GLU B O 1
ATOM 922 N N . ILE B 1 41 ? 21.449 27.147 46.730 1.00 14.63 99 ILE B N 1
ATOM 923 C CA . ILE B 1 41 ? 22.027 26.568 45.523 1.00 13.73 99 ILE B CA 1
ATOM 924 C C . ILE B 1 41 ? 21.357 25.238 45.217 1.00 12.48 99 ILE B C 1
ATOM 925 O O . ILE B 1 41 ? 20.520 24.764 45.982 1.00 10.31 99 ILE B O 1
ATOM 930 N N . HIS B 1 42 ? 21.695 24.666 44.071 1.00 11.01 100 HIS B N 1
ATOM 931 C CA . HIS B 1 42 ? 21.270 23.295 43.723 1.00 13.30 100 HIS B CA 1
ATOM 932 C C . HIS B 1 42 ? 21.637 22.371 44.880 1.00 12.88 100 HIS B C 1
ATOM 933 O O . HIS B 1 42 ? 22.774 22.373 45.333 1.00 11.10 100 HIS B O 1
ATOM 940 N N . GLY B 1 43 ? 20.668 21.635 45.394 1.00 10.74 101 GLY B N 1
ATOM 941 C CA . GLY B 1 43 ? 20.874 20.721 46.503 1.00 13.46 101 GLY B CA 1
ATOM 942 C C . GLY B 1 43 ? 20.492 21.299 47.864 1.00 13.11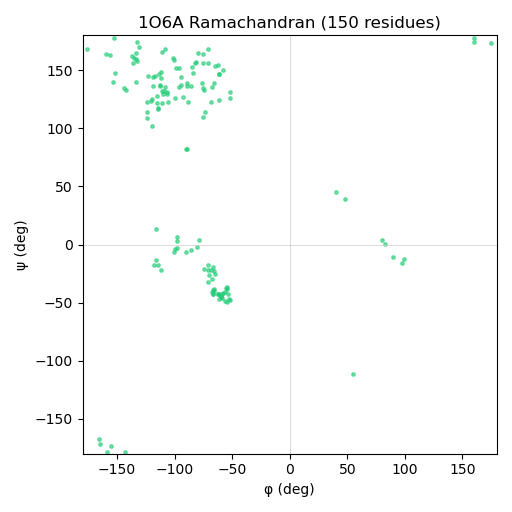 101 GLY B C 1
ATOM 943 O O . GLY B 1 43 ? 20.335 20.552 48.823 1.00 14.93 101 GLY B O 1
ATOM 944 N N . SER B 1 44 ? 20.327 22.612 47.969 1.00 12.11 102 SER B N 1
ATOM 945 C CA . SER B 1 44 ? 19.818 23.202 49.217 1.00 10.91 102 SER B CA 1
ATOM 946 C C . SER B 1 44 ? 18.432 22.604 49.555 1.00 13.93 102 SER B C 1
ATOM 947 O O . SER B 1 44 ? 17.667 22.239 48.685 1.00 11.85 102 SER B O 1
ATOM 950 N N . ILE B 1 45 ? 18.102 22.530 50.834 1.00 13.56 103 ILE B N 1
ATOM 951 C CA . ILE B 1 45 ? 16.831 21.975 51.241 1.00 15.46 103 ILE B CA 1
ATOM 952 C C . ILE B 1 45 ? 16.041 23.044 51.983 1.00 15.17 103 ILE B C 1
ATOM 953 O O . ILE B 1 45 ? 16.580 23.723 52.836 1.00 15.98 103 ILE B O 1
ATOM 958 N N . ILE B 1 46 ? 14.756 23.162 51.679 1.00 14.06 104 ILE B N 1
ATOM 959 C CA . ILE B 1 46 ? 13.894 24.110 52.339 1.00 15.45 104 ILE B CA 1
ATOM 960 C C . ILE B 1 46 ? 12.869 23.276 53.103 1.00 16.19 104 ILE B C 1
ATOM 961 O O . ILE B 1 46 ? 12.171 22.485 52.514 1.00 13.91 104 ILE B O 1
ATOM 966 N N . GLU B 1 47 ? 12.785 23.447 54.413 1.00 13.09 105 GLU B N 1
ATOM 967 C CA . GLU B 1 47 ? 11.771 22.746 55.214 1.00 14.14 105 GLU B CA 1
ATOM 968 C C . GLU B 1 47 ? 10.502 23.569 55.294 1.00 13.02 105 GLU B C 1
ATOM 969 O O . GLU B 1 47 ? 10.529 24.784 55.479 1.00 13.03 105 GLU B O 1
ATOM 975 N N . LEU B 1 48 ? 9.371 22.909 55.129 1.00 11.56 106 LEU B N 1
ATOM 976 C CA . LEU B 1 48 ? 8.081 23.592 55.128 1.00 9.78 106 LEU B CA 1
ATOM 977 C C . LEU B 1 48 ? 7.273 23.306 56.397 1.00 13.39 106 LEU B C 1
ATOM 978 O O . LEU B 1 48 ? 7.556 22.384 57.160 1.00 14.22 106 LEU B O 1
ATOM 983 N N . ASP B 1 49 ? 6.223 24.077 56.554 1.00 13.80 107 ASP B N 1
ATOM 984 C CA . ASP B 1 49 ? 5.369 24.027 57.725 1.00 16.66 107 ASP B CA 1
ATOM 985 C C . ASP B 1 49 ? 4.335 22.907 57.756 1.00 18.74 107 ASP B C 1
ATOM 986 O O . ASP B 1 49 ? 3.649 22.761 58.739 1.00 25.54 107 ASP B O 1
ATOM 991 N N . LYS B 1 50 ? 4.259 22.098 56.718 1.00 15.46 108 LYS B N 1
ATOM 992 C CA . LYS B 1 50 ? 3.331 20.986 56.660 1.00 12.96 108 LYS B CA 1
ATOM 993 C C . LYS B 1 50 ? 3.961 19.672 57.130 1.00 13.56 108 LYS B C 1
ATOM 994 O O . LYS B 1 50 ? 5.084 19.331 56.798 1.00 11.55 108 LYS B O 1
ATOM 1000 N N . LEU B 1 51 ? 3.202 18.928 57.918 1.00 11.12 109 LEU B N 1
ATOM 1001 C CA . LEU B 1 51 ? 3.678 17.674 58.428 1.00 12.23 109 LEU B CA 1
ATOM 1002 C C . LEU B 1 51 ? 3.412 16.586 57.400 1.00 14.27 109 LEU B C 1
ATOM 1003 O O . LEU B 1 51 ? 2.461 16.689 56.625 1.00 13.98 109 LEU B O 1
ATOM 1008 N N . THR B 1 52 ? 4.222 15.530 57.400 1.00 15.41 110 THR B N 1
ATOM 1009 C CA . THR B 1 52 ? 4.147 14.553 56.312 1.00 19.15 110 THR B CA 1
ATOM 1010 C C . THR B 1 52 ? 2.854 13.783 56.236 1.00 20.36 110 THR B C 1
ATOM 1011 O O . THR B 1 52 ? 2.547 13.261 55.171 1.00 23.10 110 THR B O 1
ATOM 1015 N N . GLY B 1 53 ? 2.108 13.670 57.320 1.00 19.39 111 GLY B N 1
ATOM 1016 C CA . GLY B 1 53 ? 0.822 12.977 57.259 1.00 17.09 111 GLY B CA 1
ATOM 1017 C C . GLY B 1 53 ? -0.374 13.810 56.838 1.00 18.23 111 GLY B C 1
ATOM 1018 O O . GLY B 1 53 ? -1.454 13.286 56.677 1.00 20.78 111 GLY B O 1
ATOM 1019 N N . GLU B 1 54 ? -0.173 15.114 56.662 1.00 16.87 112 GLU B N 1
ATOM 1020 C CA . GLU B 1 54 ? -1.220 16.047 56.327 1.00 15.05 112 GLU B CA 1
ATOM 1021 C C . GLU B 1 54 ? -1.508 16.116 54.868 1.00 16.65 112 GLU B C 1
ATOM 1022 O O . GLU B 1 54 ? -0.613 16.031 54.038 1.00 13.43 112 GLU B O 1
ATOM 1028 N N . PRO B 1 55 ? -2.770 16.363 54.546 1.00 13.99 113 PRO B N 1
ATOM 1029 C CA . PRO B 1 55 ? -3.139 16.622 53.157 1.00 17.22 113 PRO B CA 1
ATOM 1030 C C . PRO B 1 55 ? -2.617 18.003 52.717 1.00 15.15 113 PRO B C 1
ATOM 1031 O O . PRO B 1 55 ? -2.388 18.871 53.545 1.00 17.81 113 PRO B O 1
ATOM 1035 N N . VAL B 1 56 ? -2.445 18.169 51.415 1.00 15.29 114 VAL B N 1
ATOM 1036 C CA . VAL B 1 56 ? -1.952 19.398 50.817 1.00 15.66 114 VAL B CA 1
ATOM 1037 C C . VAL B 1 56 ? -3.060 20.434 50.646 1.00 15.18 114 VAL B C 1
ATOM 1038 O O . VAL B 1 56 ? -4.240 20.080 50.616 1.00 16.51 114 VAL B O 1
ATOM 1042 N N . ASP B 1 57 ? -2.676 21.716 50.582 1.00 14.87 115 ASP B N 1
ATOM 1043 C CA . ASP B 1 57 ? -3.649 22.826 50.588 1.00 17.06 115 ASP B CA 1
ATOM 1044 C C . ASP B 1 57 ? -4.171 23.147 49.220 1.00 16.42 115 ASP B C 1
ATOM 1045 O O . ASP B 1 57 ? -3.404 23.198 48.275 1.00 16.88 115 ASP B O 1
ATOM 1050 N N . ILE B 1 58 ? -5.490 23.370 49.113 1.00 16.70 116 ILE B N 1
ATOM 1051 C CA . ILE B 1 58 ? -6.093 23.789 47.895 1.00 14.36 116 ILE B CA 1
ATOM 1052 C C . ILE B 1 58 ? -6.646 25.192 48.073 1.00 15.62 116 ILE B C 1
ATOM 1053 O O . ILE B 1 58 ? -7.563 25.401 48.856 1.00 14.75 116 ILE B O 1
ATOM 1058 N N . LEU B 1 59 ? -6.103 26.142 47.329 1.00 13.93 117 LEU B N 1
ATOM 1059 C CA . LEU B 1 59 ? -6.454 27.516 47.487 1.00 14.10 117 LEU B CA 1
ATOM 1060 C C . LEU B 1 59 ? -7.198 27.967 46.224 1.00 15.41 117 LEU B C 1
ATOM 1061 O O . LEU B 1 59 ? -6.837 27.605 45.099 1.00 16.21 117 LEU B O 1
ATOM 1066 N N . VAL B 1 60 ? -8.266 28.724 46.410 1.00 14.70 118 VAL B N 1
ATOM 1067 C CA . VAL B 1 60 ? -8.970 29.313 45.263 1.00 13.31 118 VAL B CA 1
ATOM 1068 C C . VAL B 1 60 ? -8.924 30.811 45.452 1.00 15.10 118 VAL B C 1
ATOM 1069 O O . VAL B 1 60 ? -9.307 31.316 46.517 1.00 13.31 118 VAL B O 1
ATOM 1073 N N . ASN B 1 61 ? -8.381 31.515 44.465 1.00 16.20 119 ASN B N 1
ATOM 1074 C CA . ASN B 1 61 ? -8.114 32.946 44.599 1.00 16.92 119 ASN B CA 1
ATOM 1075 C C . ASN B 1 61 ? -7.398 33.289 45.910 1.00 18.43 119 ASN B C 1
ATOM 1076 O O . ASN B 1 61 ? -7.687 34.321 46.530 1.00 15.99 119 ASN B O 1
ATOM 1081 N N . GLY B 1 62 ? -6.462 32.422 46.312 1.00 16.30 120 GLY B N 1
ATOM 1082 C CA . GLY B 1 62 ? -5.643 32.622 47.499 1.00 18.61 120 GLY B CA 1
ATOM 1083 C C . GLY B 1 62 ? -6.285 32.269 48.835 1.00 18.44 120 GLY B C 1
ATOM 1084 O O . GLY B 1 62 ? -5.691 32.522 49.869 1.00 19.04 120 GLY B O 1
ATOM 1085 N N . LYS B 1 63 ? -7.499 31.728 48.820 1.00 13.94 121 LYS B N 1
ATOM 1086 C CA . LYS B 1 63 ? -8.251 31.393 50.025 1.00 15.87 121 LYS B CA 1
ATOM 1087 C C . LYS B 1 63 ? -8.251 29.900 50.175 1.00 16.25 121 LYS B C 1
ATOM 1088 O O . LYS B 1 63 ? -8.552 29.190 49.226 1.00 12.24 121 LYS B O 1
ATOM 1094 N N . LEU B 1 64 ? -7.896 29.424 51.355 1.00 15.00 122 LEU B N 1
ATOM 1095 C CA . LEU B 1 64 ? -7.853 28.003 51.631 1.00 17.30 122 LEU B CA 1
ATOM 1096 C C . LEU B 1 64 ? -9.241 27.458 51.812 1.00 18.46 122 LEU B C 1
ATOM 1097 O O . LEU B 1 64 ? -9.910 27.770 52.781 1.00 20.80 122 LEU B O 1
ATOM 1102 N N . ILE B 1 65 ? -9.700 26.664 50.872 1.00 16.09 123 ILE B N 1
ATOM 1103 C CA . ILE B 1 65 ? -11.040 26.129 51.005 1.00 16.22 123 ILE B CA 1
ATOM 1104 C C . ILE B 1 65 ? -11.114 24.616 51.191 1.00 17.07 123 ILE B C 1
ATOM 1105 O O . ILE B 1 65 ? -12.161 24.076 51.594 1.00 16.22 123 ILE B O 1
ATOM 1110 N N . ALA B 1 66 ? -10.030 23.944 50.858 1.00 14.06 124 ALA B N 1
ATOM 1111 C CA . ALA B 1 66 ? -9.973 22.492 50.882 1.00 14.18 124 ALA B CA 1
ATOM 1112 C C . ALA B 1 66 ? -8.546 21.978 51.044 1.00 15.96 124 ALA B C 1
ATOM 1113 O O . ALA B 1 66 ? -7.596 22.720 50.897 1.00 15.82 124 ALA B O 1
ATOM 1115 N N . ARG B 1 67 ? -8.422 20.708 51.420 1.00 14.46 125 ARG B N 1
ATOM 1116 C CA . ARG B 1 67 ? -7.136 20.029 51.454 1.00 13.73 125 ARG B CA 1
ATOM 1117 C C . ARG B 1 67 ? -7.341 18.648 50.845 1.00 14.58 125 ARG B C 1
ATOM 1118 O O . ARG B 1 67 ? -8.481 18.149 50.799 1.00 14.95 125 ARG B O 1
ATOM 1126 N N . GLY B 1 68 ? -6.278 18.045 50.333 1.00 13.99 126 GLY B N 1
ATOM 1127 C CA . GLY B 1 68 ? -6.396 16.676 49.833 1.00 16.01 126 GLY B CA 1
ATOM 1128 C C . GLY B 1 68 ? -5.117 15.940 49.571 1.00 17.41 126 GLY B C 1
ATOM 1129 O O . GLY B 1 68 ? -4.074 16.351 49.992 1.00 16.48 126 GLY B O 1
ATOM 1130 N N . GLU B 1 69 ? -5.243 14.825 48.881 1.00 17.68 127 GLU B N 1
ATOM 1131 C CA A GLU B 1 69 ? -4.139 13.911 48.628 0.60 19.35 127 GLU B CA 1
ATOM 1132 C CA B GLU B 1 69 ? -4.109 13.950 48.635 0.40 18.88 127 GLU B CA 1
ATOM 1133 C C . GLU B 1 69 ? -3.728 13.984 47.161 1.00 18.54 127 GLU B C 1
ATOM 1134 O O . GLU B 1 69 ? -4.582 14.096 46.281 1.00 16.30 127 GLU B O 1
ATOM 1145 N N . VAL B 1 70 ? -2.432 13.912 46.887 1.00 16.01 128 VAL B N 1
ATOM 1146 C CA . VAL B 1 70 ? -1.961 14.009 45.520 1.00 16.13 128 VAL B CA 1
ATOM 1147 C C . VAL B 1 70 ? -2.226 12.696 44.799 1.00 18.35 128 VAL B C 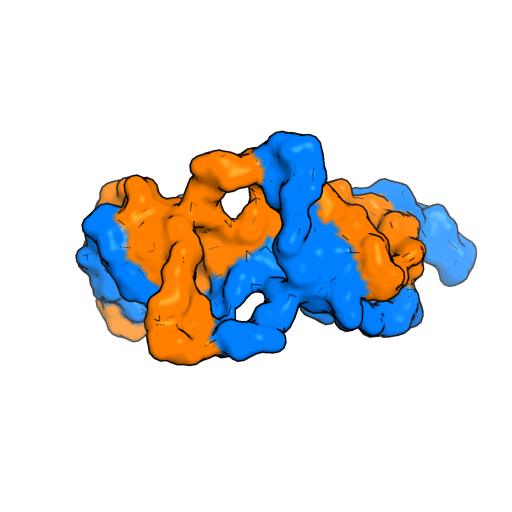1
ATOM 1148 O O . VAL B 1 70 ? -2.072 11.600 45.352 1.00 17.13 128 VAL B O 1
ATOM 1152 N N . VAL B 1 71 ? -2.665 12.810 43.566 1.00 15.83 129 VAL B N 1
ATOM 1153 C CA . VAL B 1 71 ? -2.886 11.698 42.687 1.00 16.56 129 VAL B CA 1
ATOM 1154 C C . VAL B 1 71 ? -2.277 12.002 41.340 1.00 15.55 129 VAL B C 1
ATOM 1155 O O . VAL B 1 71 ? -1.945 13.132 41.021 1.00 16.47 129 VAL B O 1
ATOM 1159 N N . VAL B 1 72 ? -2.136 10.968 40.551 1.00 15.11 130 VAL B N 1
ATOM 1160 C CA . VAL B 1 72 ? -1.777 11.074 39.133 1.00 17.80 130 VAL B CA 1
ATOM 1161 C C . VAL B 1 72 ? -2.943 10.692 38.266 1.00 18.22 130 VAL B C 1
ATOM 1162 O O . VAL B 1 72 ? -3.528 9.640 38.466 1.00 20.59 130 VAL B O 1
ATOM 1166 N N . ILE B 1 73 ? -3.268 11.536 37.306 1.00 17.55 131 ILE B N 1
ATOM 1167 C CA . ILE B 1 73 ? -4.286 11.234 36.309 1.00 21.07 131 ILE B CA 1
ATOM 1168 C C . ILE B 1 73 ? -3.587 11.268 34.952 1.00 18.25 131 ILE B C 1
ATOM 1169 O O . ILE B 1 73 ? -3.329 12.337 34.417 1.00 17.13 131 ILE B O 1
ATOM 1174 N N . ASP B 1 74 ? -3.307 10.057 34.459 1.00 19.74 132 ASP B N 1
ATOM 1175 C CA A ASP B 1 74 ? -2.602 9.813 33.201 0.60 20.86 132 ASP B CA 1
ATOM 1176 C CA B ASP B 1 74 ? -2.598 9.797 33.215 0.40 20.21 132 ASP B CA 1
ATOM 1177 C C . ASP B 1 74 ? -1.183 10.370 33.359 1.00 16.99 132 ASP B C 1
ATOM 1178 O O . ASP B 1 74 ? -0.365 9.757 34.035 1.00 20.08 132 ASP B O 1
ATOM 1187 N N . GLU B 1 75 ? -0.887 11.528 32.778 1.00 15.87 133 GLU B N 1
ATOM 1188 C CA . GLU B 1 75 ? 0.431 12.132 32.997 1.00 16.77 133 GLU B CA 1
ATOM 1189 C C . GLU B 1 75 ? 0.419 13.475 33.732 1.00 13.76 133 GLU B C 1
ATOM 1190 O O . GLU B 1 75 ? 1.422 14.126 33.777 1.00 15.30 133 GLU B O 1
ATOM 1196 N N . ASN B 1 76 ? -0.690 13.850 34.337 1.00 13.98 134 ASN B N 1
ATOM 1197 C CA . ASN B 1 76 ? -0.779 15.097 35.099 1.00 15.00 134 ASN B CA 1
ATOM 1198 C C . ASN B 1 76 ? -0.971 14.794 36.568 1.00 16.90 134 ASN B C 1
ATOM 1199 O O . ASN B 1 76 ? -1.658 13.816 36.935 1.00 18.36 134 ASN B O 1
ATOM 1204 N N . PHE B 1 77 ? -0.415 15.647 37.413 1.00 13.67 135 PHE B N 1
ATOM 1205 C CA . PHE B 1 77 ? -0.741 15.572 38.820 1.00 14.59 135 PHE B CA 1
ATOM 1206 C C . PHE B 1 77 ? -2.124 16.142 39.055 1.00 18.33 135 PHE B C 1
ATOM 1207 O O . PHE B 1 77 ? -2.645 16.951 38.278 1.00 16.19 135 PHE B O 1
ATOM 1215 N N . GLY B 1 78 ? -2.704 15.694 40.147 1.00 18.14 136 GLY B N 1
ATOM 1216 C CA . GLY B 1 78 ? -4.002 16.138 40.580 1.00 17.03 136 GLY B CA 1
ATOM 1217 C C . GLY B 1 78 ? -4.094 16.008 42.096 1.00 15.82 136 GLY B C 1
ATOM 1218 O O . GLY B 1 78 ? -3.161 15.544 42.725 1.00 17.64 136 GLY B O 1
ATOM 1219 N N . VAL B 1 79 ? -5.229 16.426 42.657 1.00 16.16 137 VAL B N 1
ATOM 1220 C CA . VAL B 1 79 ? -5.510 16.275 44.078 1.00 14.58 137 VAL B CA 1
ATOM 1221 C C . VAL B 1 79 ? -6.917 15.738 44.226 1.00 14.95 137 VAL B C 1
ATOM 1222 O O . VAL B 1 79 ? -7.811 16.117 43.458 1.00 14.82 137 VAL B O 1
ATOM 1229 N N . ARG B 1 80 ? -7.086 14.826 45.175 1.00 13.96 138 ARG B N 1
ATOM 1230 C CA . ARG B 1 80 ? -8.389 14.300 45.572 1.00 16.78 138 ARG B CA 1
ATOM 1231 C C . ARG B 1 80 ? -8.713 14.942 46.914 1.00 14.14 138 ARG B C 1
ATOM 1232 O O . ARG B 1 80 ? -7.945 14.821 47.880 1.00 16.15 138 ARG B O 1
ATOM 1246 N N . ILE B 1 81 ? -9.842 15.626 46.967 1.00 14.72 139 ILE B N 1
ATOM 1247 C CA A ILE B 1 81 ? -10.252 16.342 48.157 0.50 15.34 139 ILE B CA 1
ATOM 1248 C CA B ILE B 1 81 ? -10.277 16.345 48.154 0.50 15.12 139 ILE B CA 1
ATOM 1249 C C . ILE B 1 81 ? -10.589 15.397 49.323 1.00 15.03 139 ILE B C 1
ATOM 1250 O O . ILE B 1 81 ? -11.350 14.433 49.180 1.00 15.89 139 ILE B O 1
ATOM 1259 N N . THR B 1 82 ? -10.006 15.682 50.472 1.00 13.61 140 THR B N 1
ATOM 1260 C CA . THR B 1 82 ? -10.274 14.945 51.691 1.00 14.83 140 THR B CA 1
ATOM 1261 C C . THR B 1 82 ? -10.867 15.803 52.764 1.00 15.90 140 THR B C 1
ATOM 1262 O O . THR B 1 82 ? -11.460 15.268 53.706 1.00 17.47 140 THR B O 1
ATOM 1266 N N . GLU B 1 83 ? -10.735 17.122 52.636 1.00 14.76 141 GLU B N 1
ATOM 1267 C CA . GLU B 1 83 ? -11.311 18.068 53.587 1.00 17.49 141 GLU B CA 1
ATOM 1268 C C . GLU B 1 83 ? -11.808 19.248 52.798 1.00 17.34 141 GLU B C 1
ATOM 1269 O O . GLU B 1 83 ? -11.095 19.731 51.926 1.00 13.50 141 GLU B O 1
ATOM 1275 N N . ILE B 1 84 ? -13.036 19.712 53.061 1.00 15.61 142 ILE B N 1
ATOM 1276 C CA . ILE B 1 84 ? -13.538 20.898 52.364 1.00 16.28 142 ILE B CA 1
ATOM 1277 C C . ILE B 1 84 ? -14.580 21.607 53.232 1.00 17.10 142 ILE B C 1
ATOM 1278 O O . ILE B 1 84 ? -15.382 20.960 53.933 1.00 15.66 142 ILE B O 1
ATOM 1283 N N . VAL B 1 85 ? -14.532 22.936 53.247 1.00 14.25 143 VAL B N 1
ATOM 1284 C CA . VAL B 1 85 ? -15.552 23.723 53.927 1.00 15.66 143 VAL B CA 1
ATOM 1285 C C . VAL B 1 85 ? -16.884 23.676 53.172 1.00 15.58 143 VAL B C 1
ATOM 1286 O O . VAL B 1 85 ? -16.952 23.210 52.031 1.00 15.63 143 VAL B O 1
ATOM 1290 N N . SER B 1 86 ? -17.943 24.148 53.811 1.00 14.21 144 SER B N 1
ATOM 1291 C CA . SER B 1 86 ? -19.254 24.151 53.205 1.00 14.55 144 SER B CA 1
ATOM 1292 C C . SER B 1 86 ? -19.305 25.077 51.980 1.00 17.33 144 SER B C 1
ATOM 1293 O O . SER B 1 86 ? -18.543 26.063 51.915 1.00 15.69 144 SER B O 1
ATOM 1296 N N . PRO B 1 87 ? -20.213 24.798 51.035 1.00 17.51 145 PRO B N 1
ATOM 1297 C CA . PRO B 1 87 ? -20.433 25.723 49.896 1.00 17.52 145 PRO B CA 1
ATOM 1298 C C . PRO B 1 87 ? -20.729 27.157 50.341 1.00 17.22 145 PRO B C 1
ATOM 1299 O O . PRO B 1 87 ? -20.166 28.079 49.776 1.00 12.54 145 PRO B O 1
ATOM 1303 N N . LYS B 1 88 ? -21.558 27.341 51.364 1.00 18.13 146 LYS B N 1
ATOM 1304 C CA . LYS B 1 88 ? -21.750 28.659 51.974 1.00 18.76 146 LYS B CA 1
ATOM 1305 C C . LYS B 1 88 ? -20.432 29.331 52.370 1.00 17.54 146 LYS B C 1
ATOM 1306 O O . LYS B 1 88 ? -20.200 30.486 52.048 1.00 15.36 146 LYS B O 1
ATOM 1312 N N . GLU B 1 89 ? -19.560 28.589 53.043 1.00 18.02 147 GLU B N 1
ATOM 1313 C CA . GLU B 1 89 ? -18.263 29.125 53.511 1.00 21.08 147 GLU B CA 1
ATOM 1314 C C . GLU B 1 89 ? -17.305 29.368 52.348 1.00 18.51 147 GLU B C 1
ATOM 1315 O O . GLU B 1 89 ? -16.550 30.340 52.378 1.00 18.10 147 GLU B O 1
ATOM 1321 N N . ARG B 1 90 ? -17.390 28.562 51.293 1.00 15.83 148 ARG B N 1
ATOM 1322 C CA . ARG B 1 90 ? -16.585 28.827 50.097 1.00 16.83 148 ARG B CA 1
ATOM 1323 C C . ARG B 1 90 ? -16.927 30.205 49.511 1.00 17.38 148 ARG B C 1
ATOM 1324 O O . ARG B 1 90 ? -16.047 30.956 49.130 1.00 17.52 148 ARG B O 1
ATOM 1332 N N . LEU B 1 91 ? -18.209 30.499 49.427 1.00 14.50 149 LEU B N 1
ATOM 1333 C CA . LEU B 1 91 ? -18.689 31.743 48.860 1.00 18.00 149 LEU B CA 1
ATOM 1334 C C . LEU B 1 91 ? -18.302 32.931 49.758 1.00 20.94 149 LEU B C 1
ATOM 1335 O O . LEU B 1 91 ? -17.888 33.979 49.264 1.00 22.94 149 LEU B O 1
ATOM 1340 N N . GLU B 1 92 ? -18.424 32.751 51.073 1.00 21.49 150 GLU B N 1
ATOM 1341 C CA . GLU B 1 92 ? -18.029 33.773 52.014 1.00 25.54 150 GLU B CA 1
ATOM 1342 C C . GLU B 1 92 ? -16.570 34.123 51.853 1.00 21.94 150 GLU B C 1
ATOM 1343 O O . GLU B 1 92 ? -16.216 35.290 51.818 1.00 21.36 150 GLU B O 1
ATOM 1349 N N . LEU B 1 93 ? -15.718 33.117 51.753 1.00 22.90 151 LEU B N 1
ATOM 1350 C CA . LEU B 1 93 ? -14.289 33.357 51.659 1.00 21.22 151 LEU B CA 1
ATOM 1351 C C . LEU B 1 93 ? -13.949 34.050 50.360 1.00 23.19 151 LEU B C 1
ATOM 1352 O O . LEU B 1 93 ? -13.116 34.945 50.339 1.00 25.26 151 LEU B O 1
ATOM 1357 N N . LEU B 1 94 ? -14.559 33.617 49.259 1.00 24.45 152 LEU B N 1
ATOM 1358 C CA . LEU B 1 94 ? -14.262 34.217 47.952 1.00 23.95 152 LEU B CA 1
ATOM 1359 C C . LEU B 1 94 ? -14.774 35.656 47.847 1.00 28.57 152 LEU B C 1
ATOM 1360 O O . LEU B 1 94 ? -14.271 36.430 47.029 1.00 27.62 152 LEU B O 1
ATOM 1365 N N . ASN B 1 95 ? -15.756 36.005 48.677 1.00 30.40 153 ASN B N 1
ATOM 1366 C CA . ASN B 1 95 ? -16.332 37.362 48.698 1.00 34.31 153 ASN B CA 1
ATOM 1367 C C . ASN B 1 95 ? -15.750 38.264 49.819 1.00 37.10 153 ASN B C 1
ATOM 1368 O O . ASN B 1 95 ? -16.228 39.372 50.018 1.00 38.90 153 ASN B O 1
ATOM 1371 N N . GLU B 1 96 ? -14.726 37.780 50.531 1.00 40.92 154 GLU B N 1
ATOM 1372 C CA . GLU B 1 96 ? -13.899 38.608 51.429 1.00 43.96 154 GLU B CA 1
ATOM 1373 C C . GLU B 1 96 ? -13.001 39.572 50.637 1.00 46.14 154 GLU B C 1
ATOM 1374 O O . GLU B 1 96 ? -12.257 39.143 49.737 1.00 45.86 154 GLU B O 1
#

B-factor: mean 22.4, std 10.56, range [3.92, 61.93]

Solvent-accessible surface area: 9348 Å² total

Foldseek 3Di:
DVVVVVCPPDDWDKDKAPFDDDDPVVVPPDVVDDDDGPDDPVFFIFIDINRHTFFTFHWDDDPPDIDTDTDGGDDPVVVVVRVVD/DVPDDWDKDWAPFDDDDPVVVPPDVPDDDDGDDDPVFFIFIATNRHTFFGFHWDDDPHDIDGDTDGGDDPVVVVVRVVD

Secondary structure (DSSP, 8-state):
-HHHHHHTT----EEEEEEEE--HHHHH--TT-EEEEEEETTPPEEEEETTEEEEEEEEEEETTEEEEEEEEE--HHHHHHHHT-/-TT----EEEEEEEE--HHHHH--TT-EEEEEEETTSPEEEEETTEEEEEEEEEEETTEEEEEEEEE--HHHHHHHHT-

Nearest PDB structures (foldseek):
  1o6a-assembly1_A  TM=1.012E+00  e=5.685E-14  Thermotoga maritima
  1o6a-assembly1_B  TM=1.004E+00  e=5.706E-12  Thermotoga maritima
  5xrw-assembly1_C  TM=9.226E-01  e=9.277E-08  Helicobacter pylori 26695
  8upl-assembly1_F1  TM=7.910E-01  e=8.230E-08  Salmonella enterica subsp. enterica serovar Typhimurium
  5xrw-assembly2_B  TM=8.994E-01  e=1.114E-05  Helicobacter pylori 26695